Protein AF-A0A1V4FIK2-F1 (afdb_monomer_lite)

Sequence (88 aa):
MEKQKIFSVVIVDEQGFWDSKSDYVTSATSLNKAKELLKNWLLFNNYLEDTDEFDDDLVGSIEIWEQELNELSDPKRISVDLNELMNK

Radius of gyration: 13.55 Å; chains: 1; bounding box: 35×24×39 Å

pLDDT: mean 83.69, st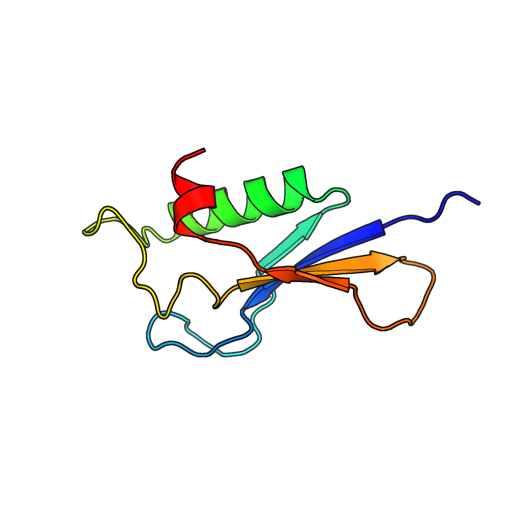d 10.99, range [53.34, 95.5]

Secondary structure (DSSP, 8-state):
----EEEEEEE-S--TTSSSTT-EEEEESSHHHHHHHHHHHHHHTTTTSS-SS--TTTTTSEEEEEEETT--SPPEEEE--HHHHHT-

Foldseek 3Di:
DDFFKKKWKWQCDDDVLDPDHTDTQDMDSDPVVNLVSVLVVCVVVCVCVPHLADDPVVQFRMWIFMDGPPDPDGTDIHGHRPNVSNVD

Organism: Limosilactobacillus reuteri (NCBI:txid1598)

Structure (mmCIF, N/CA/C/O backbone):
data_AF-A0A1V4FIK2-F1
#
_entry.id   AF-A0A1V4FIK2-F1
#
loop_
_atom_site.group_PDB
_atom_site.id
_atom_site.type_symbol
_atom_site.label_atom_id
_atom_site.label_alt_id
_atom_site.label_comp_id
_atom_site.label_asym_id
_atom_site.label_entity_id
_atom_site.label_seq_id
_atom_site.pdbx_PDB_ins_code
_atom_site.Cartn_x
_atom_site.Cartn_y
_atom_site.Cartn_z
_atom_site.occupancy
_atom_site.B_iso_or_equiv
_atom_site.auth_seq_id
_atom_site.auth_comp_id
_atom_site.auth_asym_id
_atom_site.auth_atom_id
_atom_site.pdbx_PDB_model_num
ATOM 1 N N . MET A 1 1 ? -15.540 0.312 24.246 1.00 58.41 1 MET A N 1
ATOM 2 C CA . MET A 1 1 ? -14.365 -0.330 23.620 1.00 58.41 1 MET A CA 1
ATOM 3 C C . MET A 1 1 ? -13.853 0.611 22.551 1.00 58.41 1 MET A C 1
ATOM 5 O O . MET A 1 1 ? -14.675 1.105 21.790 1.00 58.41 1 MET A O 1
ATOM 9 N N . GLU A 1 2 ? -12.554 0.909 22.522 1.00 68.88 2 GLU A N 1
ATOM 10 C CA . GLU A 1 2 ? -11.966 1.633 21.390 1.00 68.88 2 GLU A CA 1
ATOM 11 C C . GLU A 1 2 ? -12.007 0.745 20.143 1.00 68.88 2 GLU A C 1
ATOM 13 O O . GLU A 1 2 ? -11.704 -0.449 20.206 1.00 68.88 2 GLU A O 1
ATOM 18 N N . LYS A 1 3 ? -12.426 1.326 19.018 1.00 73.88 3 LYS A N 1
ATOM 19 C CA . LYS A 1 3 ? -12.424 0.660 17.715 1.00 73.88 3 LYS A CA 1
ATOM 20 C C . LYS A 1 3 ? -10.970 0.503 17.269 1.00 73.88 3 LYS A C 1
ATOM 22 O O . LYS A 1 3 ? -10.314 1.490 16.942 1.00 73.88 3 LYS A O 1
ATOM 27 N N . GLN A 1 4 ? -10.452 -0.723 17.305 1.00 86.06 4 GLN A N 1
ATOM 28 C CA . GLN A 1 4 ? -9.111 -1.025 16.808 1.00 86.06 4 GLN A CA 1
ATOM 29 C C . GLN A 1 4 ? -9.144 -1.131 15.284 1.00 86.06 4 GLN A C 1
ATOM 31 O O . GLN A 1 4 ? -9.981 -1.844 14.730 1.00 86.06 4 GLN A O 1
ATOM 36 N N . LYS A 1 5 ? -8.235 -0.417 14.621 1.00 91.56 5 LYS A N 1
ATOM 37 C CA . LYS A 1 5 ? -8.137 -0.359 13.162 1.00 91.56 5 LYS A CA 1
ATOM 38 C C . LYS A 1 5 ? -6.895 -1.085 12.668 1.00 91.56 5 LYS A C 1
ATOM 40 O O . LYS A 1 5 ? -5.852 -1.048 13.322 1.00 91.56 5 LYS A O 1
ATOM 45 N N . ILE A 1 6 ? -7.012 -1.683 11.492 1.00 93.88 6 ILE A N 1
ATOM 46 C CA . ILE A 1 6 ? -5.908 -2.245 10.726 1.00 93.88 6 ILE A CA 1
ATOM 47 C C . ILE A 1 6 ? -5.899 -1.629 9.327 1.00 93.88 6 ILE A C 1
ATOM 49 O O . ILE A 1 6 ? -6.948 -1.343 8.752 1.00 93.88 6 ILE A O 1
ATOM 53 N N . PHE A 1 7 ? -4.700 -1.383 8.815 1.00 95.38 7 PHE A N 1
ATOM 54 C CA . PHE A 1 7 ? -4.440 -0.825 7.496 1.00 95.38 7 PHE A CA 1
ATOM 55 C C . PHE A 1 7 ? -3.636 -1.855 6.714 1.00 95.38 7 PHE A C 1
ATOM 57 O O . PHE A 1 7 ? -2.458 -2.050 7.015 1.00 95.38 7 PHE A O 1
ATOM 64 N N . SER A 1 8 ? -4.272 -2.524 5.759 1.00 93.81 8 SER A N 1
ATOM 65 C CA . SER A 1 8 ? -3.657 -3.564 4.929 1.00 93.81 8 SER A CA 1
ATOM 66 C C . SER A 1 8 ? -3.217 -2.974 3.598 1.00 93.81 8 SER A C 1
ATOM 68 O O . SER A 1 8 ? -4.003 -2.295 2.949 1.00 93.81 8 SER A O 1
ATOM 70 N N . VAL A 1 9 ? -1.977 -3.225 3.193 1.00 93.00 9 VAL A N 1
ATOM 71 C CA . VAL A 1 9 ? -1.427 -2.810 1.899 1.00 93.00 9 VAL A CA 1
ATOM 72 C C . VAL A 1 9 ? -1.669 -3.933 0.896 1.00 93.00 9 VAL A C 1
ATOM 74 O O . VAL A 1 9 ? -1.228 -5.063 1.123 1.00 93.00 9 VAL A O 1
ATOM 77 N N . VAL A 1 10 ? -2.379 -3.627 -0.185 1.00 90.62 10 VAL A N 1
ATOM 78 C CA . VAL A 1 10 ? -2.871 -4.614 -1.149 1.00 90.62 10 VAL A CA 1
ATOM 79 C C . VAL A 1 10 ? -2.524 -4.167 -2.561 1.00 90.62 10 VAL A C 1
ATOM 81 O O . VAL A 1 10 ? -2.805 -3.028 -2.936 1.00 90.62 10 VAL A O 1
ATOM 84 N N . ILE A 1 11 ? -1.953 -5.077 -3.348 1.00 87.44 11 ILE A N 1
ATOM 85 C CA . ILE A 1 11 ? -1.800 -4.901 -4.793 1.00 87.44 11 ILE A CA 1
ATOM 86 C C . ILE A 1 11 ? -3.151 -5.214 -5.442 1.00 87.44 11 ILE A C 1
ATOM 88 O O . ILE A 1 11 ? -3.658 -6.335 -5.345 1.00 87.44 11 ILE A O 1
ATOM 92 N N . VAL A 1 12 ? -3.765 -4.208 -6.061 1.00 85.12 12 VAL A N 1
ATOM 93 C CA . VAL A 1 12 ? -5.127 -4.298 -6.618 1.00 85.12 12 VAL A CA 1
ATOM 94 C C . VAL A 1 12 ? -5.155 -4.424 -8.135 1.00 85.12 12 VAL A C 1
ATOM 96 O O . VAL A 1 12 ? -6.209 -4.727 -8.697 1.00 85.12 12 VAL A O 1
ATOM 99 N N . ASP A 1 13 ? -4.010 -4.250 -8.793 1.00 75.00 13 ASP A N 1
ATOM 100 C CA . ASP A 1 13 ? -3.875 -4.440 -10.230 1.00 75.00 13 ASP A CA 1
ATOM 101 C C . ASP A 1 13 ? -2.729 -5.403 -10.585 1.00 75.00 13 ASP A C 1
ATOM 103 O O . ASP A 1 13 ? -1.779 -5.553 -9.831 1.00 75.00 13 ASP A O 1
ATOM 107 N N . GLU A 1 14 ? -2.833 -6.085 -11.723 1.00 63.78 14 GLU A N 1
ATOM 108 C CA . GLU A 1 14 ? -1.801 -6.974 -12.276 1.00 63.78 14 GLU A CA 1
ATOM 109 C C . GLU A 1 14 ? -1.219 -6.197 -13.419 1.00 63.78 14 GLU A C 1
ATOM 111 O O . GLU A 1 14 ? -1.786 -6.140 -14.510 1.00 63.78 14 GLU A O 1
ATOM 116 N N . GLN A 1 15 ? -0.127 -5.540 -13.095 1.00 65.38 15 GLN A N 1
ATOM 117 C CA . GLN A 1 15 ? 0.746 -4.934 -14.065 1.00 65.38 15 GLN A CA 1
ATOM 118 C C . GLN A 1 15 ? 1.894 -5.915 -14.284 1.00 65.38 15 GLN A C 1
ATOM 120 O O . GLN A 1 15 ? 2.203 -6.698 -13.388 1.00 65.38 15 GLN A O 1
ATOM 125 N N . GLY A 1 16 ? 2.559 -5.868 -15.444 1.00 61.28 16 GLY A N 1
ATOM 126 C CA . GLY A 1 16 ? 3.735 -6.717 -15.724 1.00 61.28 16 GLY A CA 1
ATOM 127 C C . GLY A 1 16 ? 4.900 -6.527 -14.736 1.00 61.28 16 GLY A C 1
ATOM 128 O O . GLY A 1 16 ? 5.891 -7.246 -14.796 1.00 61.28 16 GLY A O 1
ATOM 129 N N . PHE A 1 17 ? 4.754 -5.550 -1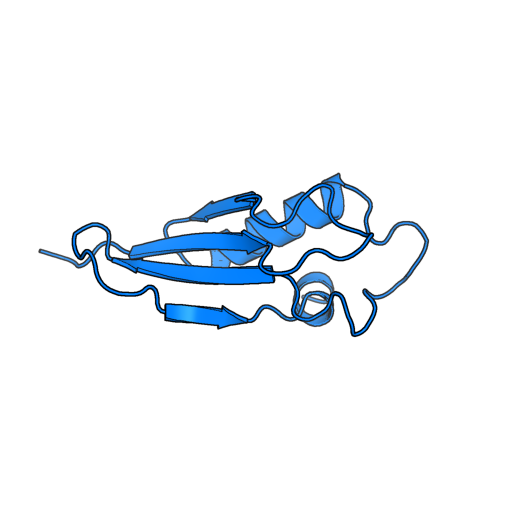3.846 1.00 68.00 17 PHE A N 1
ATOM 130 C CA . PHE A 1 17 ? 5.604 -5.208 -12.721 1.00 68.00 17 PHE A CA 1
ATOM 131 C C . PHE A 1 17 ? 5.376 -6.065 -11.461 1.00 68.00 17 PHE A C 1
ATOM 133 O O . PHE A 1 17 ? 6.287 -6.216 -10.650 1.00 68.00 17 PHE A O 1
ATOM 140 N N . TRP A 1 18 ? 4.166 -6.605 -11.274 1.00 73.00 18 TRP A N 1
ATOM 141 C CA . TRP A 1 18 ? 3.789 -7.408 -10.109 1.00 73.00 18 TRP A CA 1
ATOM 142 C C . TRP A 1 18 ? 3.826 -8.896 -10.457 1.00 73.00 18 TRP A C 1
ATOM 144 O O . TRP A 1 18 ? 3.277 -9.306 -11.476 1.00 73.00 18 TRP A O 1
ATOM 154 N N . ASP A 1 19 ? 4.405 -9.716 -9.578 1.00 61.66 19 ASP A N 1
ATOM 155 C CA . ASP A 1 19 ? 4.467 -11.169 -9.790 1.00 61.66 19 ASP A CA 1
ATOM 156 C C . ASP A 1 19 ? 3.068 -11.825 -9.794 1.00 61.66 19 ASP A C 1
ATOM 158 O O . ASP A 1 19 ? 2.872 -12.848 -10.454 1.00 61.66 19 ASP A O 1
ATOM 162 N N . SER A 1 20 ? 2.077 -11.254 -9.085 1.00 55.81 20 SER A N 1
ATOM 163 C CA . SER A 1 20 ? 0.678 -11.702 -9.142 1.00 55.81 20 SER A CA 1
ATOM 164 C C . SER A 1 20 ? -0.352 -10.642 -8.697 1.00 55.81 20 SER A C 1
ATOM 166 O O . SER A 1 20 ? -0.115 -9.865 -7.770 1.00 55.81 20 SER A O 1
ATOM 168 N N . LYS A 1 21 ? -1.544 -10.630 -9.326 1.00 53.34 21 LYS A N 1
ATOM 169 C CA . LYS A 1 21 ? -2.736 -9.909 -8.825 1.00 53.34 21 LYS A CA 1
ATOM 170 C C . LYS A 1 21 ? -3.145 -10.553 -7.500 1.00 53.34 21 LYS A C 1
ATOM 172 O O . LYS A 1 21 ? -3.395 -11.755 -7.503 1.00 53.34 21 LYS A O 1
ATOM 177 N N . SER A 1 22 ? -3.312 -9.764 -6.434 1.00 55.38 22 SER A N 1
ATOM 178 C CA . SER A 1 22 ? -3.773 -10.138 -5.075 1.00 55.38 22 SER A CA 1
ATOM 179 C C . SER A 1 22 ? -2.734 -10.399 -3.974 1.00 55.38 22 SER A C 1
ATOM 181 O O . SER A 1 22 ? -3.124 -10.826 -2.883 1.00 55.38 22 SER A O 1
ATOM 183 N N . ASP A 1 23 ? -1.460 -10.044 -4.167 1.00 65.00 23 ASP A N 1
ATOM 184 C CA . ASP A 1 23 ? -0.501 -10.109 -3.061 1.00 65.00 23 ASP A CA 1
ATOM 185 C C . ASP A 1 23 ? -0.772 -9.033 -1.993 1.00 65.00 23 ASP A C 1
ATOM 187 O O . ASP A 1 23 ? -0.751 -7.816 -2.214 1.00 65.00 23 ASP A O 1
ATOM 191 N N . TYR A 1 24 ? -1.048 -9.521 -0.786 1.00 78.06 24 TYR A N 1
ATOM 192 C CA . TYR A 1 24 ? -0.953 -8.746 0.438 1.00 78.06 24 TYR A CA 1
ATOM 193 C C . TYR A 1 24 ? 0.522 -8.440 0.696 1.00 78.06 24 TYR A C 1
ATOM 195 O O . TYR A 1 24 ? 1.338 -9.352 0.824 1.00 78.06 24 TYR A O 1
ATOM 203 N N . VAL A 1 25 ? 0.859 -7.159 0.830 1.00 82.94 25 VAL A N 1
ATOM 204 C CA . VAL A 1 25 ? 2.240 -6.745 1.107 1.00 82.94 25 VAL A CA 1
ATOM 205 C C . VAL A 1 25 ? 2.497 -6.770 2.613 1.00 82.94 25 VAL A C 1
ATOM 207 O O . VAL A 1 25 ? 3.451 -7.378 3.097 1.00 82.94 25 VAL A O 1
ATOM 210 N N . THR A 1 26 ? 1.655 -6.076 3.385 1.00 88.44 26 THR A N 1
ATOM 211 C CA . THR A 1 26 ? 1.843 -5.889 4.831 1.00 88.44 26 THR A CA 1
ATOM 212 C C . THR A 1 26 ? 0.608 -5.264 5.489 1.00 88.44 26 THR A C 1
ATOM 214 O O . THR A 1 26 ? -0.329 -4.846 4.809 1.00 88.44 26 THR A O 1
ATOM 217 N N . SER A 1 27 ? 0.604 -5.159 6.819 1.00 92.44 27 SER A N 1
ATOM 218 C CA . SER A 1 27 ? -0.419 -4.433 7.571 1.00 92.44 27 SER A CA 1
ATOM 219 C C . SER A 1 27 ? 0.168 -3.683 8.757 1.00 92.44 27 SER A C 1
ATOM 221 O O . SER A 1 27 ? 1.216 -4.037 9.301 1.00 92.44 27 SER A O 1
ATOM 223 N N . ALA A 1 28 ? -0.525 -2.626 9.173 1.00 93.88 28 ALA A N 1
ATOM 224 C CA . ALA A 1 28 ? -0.164 -1.858 10.354 1.00 93.88 28 ALA A CA 1
ATOM 225 C C . ALA A 1 28 ? -1.393 -1.340 11.104 1.00 93.88 28 ALA A C 1
ATOM 227 O O . ALA A 1 28 ? -2.492 -1.246 10.566 1.00 93.88 28 ALA A O 1
ATOM 228 N N . THR A 1 29 ? -1.193 -0.933 12.356 1.00 93.00 29 THR A N 1
ATOM 229 C CA . THR A 1 29 ? -2.232 -0.318 13.201 1.00 93.00 29 THR A CA 1
ATOM 230 C C . THR A 1 29 ? -2.431 1.177 12.929 1.00 93.00 29 THR A C 1
ATOM 232 O O . THR A 1 29 ? -3.305 1.807 13.520 1.00 93.00 29 THR A O 1
ATOM 235 N N . SER A 1 30 ? -1.635 1.772 12.032 1.00 94.44 30 SER A N 1
ATOM 236 C CA . SER A 1 30 ? -1.806 3.154 11.576 1.00 94.44 30 SER A CA 1
ATOM 237 C C . SER A 1 30 ? -1.470 3.301 10.094 1.00 94.44 30 SER A C 1
ATOM 239 O O . SER A 1 30 ? -0.579 2.623 9.580 1.00 94.44 30 SER A O 1
ATOM 241 N N . LEU A 1 31 ? -2.141 4.246 9.430 1.00 94.50 31 LEU A N 1
ATOM 242 C CA . LEU A 1 31 ? -1.908 4.567 8.021 1.00 94.50 31 LEU A CA 1
ATOM 243 C C . LEU A 1 31 ? -0.451 4.962 7.744 1.00 94.50 31 LEU A C 1
ATOM 245 O O . LEU A 1 31 ? 0.136 4.502 6.770 1.00 94.50 31 LEU A O 1
ATOM 249 N N . ASN A 1 32 ? 0.150 5.785 8.609 1.00 94.94 32 ASN A N 1
ATOM 250 C CA . ASN A 1 32 ? 1.534 6.230 8.428 1.00 94.94 32 ASN A CA 1
ATOM 251 C C . ASN A 1 32 ? 2.508 5.052 8.466 1.00 94.94 32 ASN A C 1
ATOM 253 O O . ASN A 1 32 ? 3.408 4.982 7.633 1.00 94.94 32 ASN A O 1
ATOM 257 N N . LYS A 1 33 ? 2.301 4.098 9.383 1.00 95.50 33 LYS A N 1
ATOM 258 C CA . LYS A 1 33 ? 3.161 2.917 9.453 1.00 95.50 33 LYS A CA 1
ATOM 259 C C . LYS A 1 33 ? 2.951 1.986 8.258 1.00 95.50 33 LYS A C 1
ATOM 261 O O . LYS A 1 33 ? 3.927 1.442 7.760 1.00 95.50 33 LYS A O 1
ATOM 266 N N . ALA A 1 34 ? 1.720 1.844 7.761 1.00 95.50 34 ALA A N 1
ATOM 267 C CA . ALA A 1 34 ? 1.454 1.086 6.536 1.00 95.50 34 ALA A CA 1
ATOM 268 C C . ALA A 1 34 ? 2.184 1.694 5.323 1.00 95.50 34 ALA A C 1
ATOM 270 O O . ALA A 1 34 ? 2.840 0.968 4.581 1.00 95.50 34 ALA A O 1
ATOM 271 N N . LYS A 1 35 ? 2.149 3.026 5.172 1.00 94.94 35 LYS A N 1
ATOM 272 C CA . LYS A 1 35 ? 2.895 3.751 4.128 1.00 94.94 35 LYS A CA 1
ATOM 273 C C . LYS A 1 35 ? 4.409 3.567 4.249 1.00 94.94 35 LYS A C 1
ATOM 275 O O . LYS A 1 35 ? 5.068 3.306 3.252 1.00 94.94 35 LYS A O 1
ATOM 280 N N . GLU A 1 36 ? 4.953 3.663 5.460 1.00 95.44 36 GLU A N 1
ATOM 281 C CA . GLU A 1 36 ? 6.382 3.440 5.719 1.00 95.44 36 GLU A CA 1
ATOM 282 C C . GLU A 1 36 ? 6.811 2.012 5.343 1.00 95.44 36 GLU A C 1
ATOM 284 O O . GLU A 1 36 ? 7.833 1.819 4.690 1.00 95.44 36 GLU A O 1
ATOM 289 N N . LEU A 1 37 ? 6.016 1.005 5.719 1.00 94.44 37 LEU A N 1
ATOM 290 C CA . LEU A 1 37 ? 6.301 -0.390 5.380 1.00 94.44 37 LEU A CA 1
ATOM 291 C C . LEU A 1 37 ? 6.214 -0.641 3.871 1.00 94.44 37 LEU A C 1
ATOM 293 O O . LEU A 1 37 ? 7.082 -1.324 3.334 1.00 94.44 37 LEU A O 1
ATOM 297 N N . LEU A 1 38 ? 5.224 -0.055 3.188 1.00 92.31 38 LEU A N 1
ATOM 298 C CA . LEU A 1 38 ? 5.135 -0.100 1.729 1.00 92.31 38 LEU A CA 1
ATOM 299 C C . LEU A 1 38 ? 6.373 0.534 1.081 1.00 92.31 38 LEU A C 1
ATOM 301 O O . LEU A 1 38 ? 6.999 -0.098 0.239 1.00 92.31 38 LEU A O 1
ATOM 305 N N . LYS A 1 39 ? 6.782 1.731 1.517 1.00 92.25 39 LYS A N 1
ATOM 306 C CA . LYS A 1 39 ? 7.993 2.396 1.009 1.00 92.25 39 LYS A CA 1
ATOM 307 C C . LYS A 1 39 ? 9.232 1.510 1.164 1.00 92.25 39 LYS A C 1
ATOM 309 O O . LYS A 1 39 ? 9.992 1.340 0.217 1.00 92.25 39 LYS A O 1
ATOM 314 N N . ASN A 1 40 ? 9.418 0.910 2.338 1.00 91.56 40 ASN A N 1
ATOM 315 C CA . ASN A 1 40 ? 10.550 0.018 2.593 1.00 91.56 40 ASN A CA 1
ATOM 316 C C . ASN A 1 40 ? 10.518 -1.229 1.705 1.00 91.56 40 ASN A C 1
ATOM 318 O O . ASN A 1 40 ? 11.564 -1.664 1.234 1.00 91.56 40 ASN A O 1
ATOM 322 N N . TRP A 1 41 ? 9.334 -1.798 1.473 1.00 88.75 41 TRP A N 1
ATOM 323 C CA . TRP A 1 41 ? 9.171 -2.932 0.570 1.00 88.75 41 TRP A CA 1
ATOM 324 C C . TRP A 1 41 ? 9.506 -2.553 -0.878 1.00 88.75 41 TRP A C 1
ATOM 326 O O . TRP A 1 41 ? 10.233 -3.289 -1.538 1.00 88.75 41 TRP A O 1
ATOM 336 N N . LEU A 1 42 ? 9.066 -1.381 -1.350 1.00 87.19 42 LEU A N 1
ATOM 337 C CA . LEU A 1 42 ? 9.396 -0.893 -2.692 1.00 87.19 42 LEU A CA 1
ATOM 338 C C . LEU A 1 42 ? 10.907 -0.681 -2.870 1.00 87.19 42 LEU A C 1
ATOM 340 O O . LEU A 1 42 ? 11.476 -1.098 -3.875 1.00 87.19 42 LEU A O 1
ATOM 344 N N . LEU A 1 43 ? 11.562 -0.082 -1.868 1.00 87.44 43 LEU A N 1
ATOM 345 C CA . LEU A 1 43 ? 13.015 0.119 -1.855 1.00 87.44 43 LEU A CA 1
ATOM 346 C C . LEU A 1 43 ? 13.785 -1.202 -1.826 1.00 87.44 43 LEU A C 1
ATOM 348 O O . LEU A 1 43 ? 14.785 -1.336 -2.517 1.00 87.44 43 LEU A O 1
ATOM 352 N N . PHE A 1 44 ? 13.331 -2.173 -1.031 1.00 87.25 44 PHE A N 1
ATOM 353 C CA . PHE A 1 44 ? 13.986 -3.476 -0.917 1.00 87.25 44 PHE A CA 1
ATOM 354 C C . PHE A 1 44 ? 13.992 -4.250 -2.242 1.00 87.25 44 PHE A C 1
ATOM 356 O O . PHE A 1 44 ? 14.944 -4.972 -2.521 1.00 87.25 44 PHE A O 1
ATOM 363 N N . ASN A 1 45 ? 12.942 -4.093 -3.051 1.00 83.00 45 ASN A N 1
ATOM 364 C CA . ASN A 1 45 ? 12.813 -4.758 -4.346 1.00 83.00 45 ASN A CA 1
ATOM 365 C C . ASN A 1 45 ? 13.442 -3.969 -5.509 1.00 83.00 45 ASN A C 1
ATOM 367 O O . ASN A 1 45 ? 13.304 -4.389 -6.653 1.00 83.00 45 ASN A O 1
ATOM 371 N N . ASN A 1 46 ? 14.138 -2.854 -5.242 1.00 82.50 46 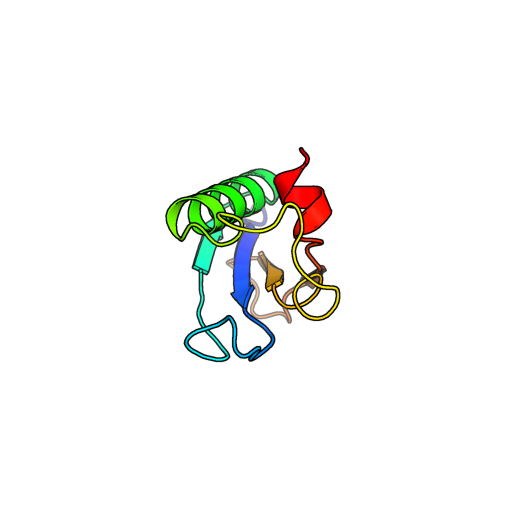ASN A N 1
ATOM 372 C CA . ASN A 1 46 ? 14.861 -2.066 -6.251 1.00 82.50 46 ASN A CA 1
ATOM 373 C C . ASN A 1 46 ? 14.007 -1.600 -7.448 1.00 82.50 46 ASN A C 1
ATOM 375 O O . ASN A 1 46 ? 14.486 -1.431 -8.564 1.00 82.50 46 ASN A O 1
ATOM 379 N N . TYR A 1 47 ? 12.731 -1.330 -7.211 1.00 77.44 47 TYR A N 1
ATOM 380 C CA . TYR A 1 47 ? 11.768 -0.995 -8.260 1.00 77.44 47 TYR A CA 1
ATOM 381 C C . TYR A 1 47 ? 12.026 0.312 -9.029 1.00 77.44 47 TYR A C 1
ATOM 383 O O . TYR A 1 47 ? 11.449 0.515 -10.090 1.00 77.44 47 TYR A O 1
ATOM 391 N N . LEU A 1 48 ? 12.886 1.180 -8.499 1.00 79.12 48 LEU A N 1
ATOM 392 C CA . LEU A 1 48 ? 1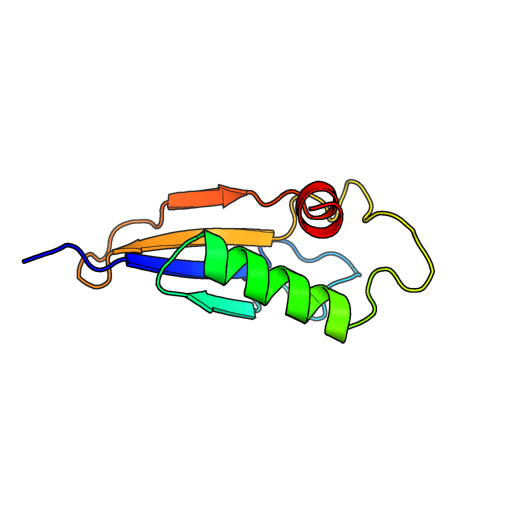3.293 2.454 -9.099 1.00 79.12 48 LEU A CA 1
ATOM 393 C C . LEU A 1 48 ? 14.808 2.487 -9.377 1.00 79.12 48 LEU A C 1
ATOM 395 O O . LEU A 1 48 ? 15.422 3.546 -9.352 1.00 79.12 48 LEU A O 1
ATOM 399 N N . GLU A 1 49 ? 15.456 1.330 -9.562 1.00 76.75 49 GLU A N 1
ATOM 400 C CA . GLU A 1 49 ? 16.915 1.282 -9.766 1.00 76.75 49 GLU A CA 1
ATOM 401 C C . GLU A 1 49 ? 17.352 2.009 -11.052 1.00 76.75 49 GLU A C 1
ATOM 403 O O . GLU A 1 49 ? 18.372 2.697 -11.045 1.00 76.75 49 GLU A O 1
ATOM 408 N N . ASP A 1 50 ? 16.542 1.926 -12.114 1.00 76.56 50 ASP A N 1
ATOM 409 C CA . ASP A 1 50 ? 16.831 2.510 -13.433 1.00 76.56 50 ASP A CA 1
ATOM 410 C C . ASP A 1 50 ? 15.922 3.705 -13.803 1.00 76.56 50 ASP A C 1
ATOM 412 O O . ASP A 1 50 ? 16.054 4.271 -14.893 1.00 76.56 50 ASP A O 1
ATOM 416 N N . THR A 1 51 ? 14.987 4.096 -12.929 1.00 74.31 51 THR A N 1
ATOM 417 C CA . THR A 1 51 ? 13.986 5.146 -13.195 1.00 74.31 51 THR A CA 1
ATOM 418 C C . THR A 1 51 ? 13.710 5.994 -11.958 1.00 74.31 51 THR A C 1
ATOM 420 O O . THR A 1 51 ? 13.634 5.475 -10.851 1.00 74.31 51 THR A O 1
ATOM 423 N N . ASP A 1 52 ? 13.487 7.296 -12.144 1.00 78.06 52 ASP A N 1
ATOM 424 C CA . ASP A 1 52 ? 13.206 8.218 -11.030 1.00 78.06 52 ASP A CA 1
ATOM 425 C C . ASP A 1 52 ? 11.757 8.122 -10.511 1.00 78.06 52 ASP A C 1
ATOM 427 O O . ASP A 1 52 ? 11.469 8.513 -9.380 1.00 78.06 52 ASP A O 1
ATOM 431 N N . GLU A 1 53 ? 10.838 7.604 -11.331 1.00 83.75 53 GLU A N 1
ATOM 432 C CA . GLU A 1 53 ? 9.400 7.557 -11.055 1.00 83.75 53 GLU A CA 1
ATOM 433 C C . GLU A 1 53 ? 8.792 6.241 -11.560 1.00 83.75 53 GLU A C 1
ATOM 435 O O . GLU A 1 53 ? 9.281 5.635 -12.517 1.00 83.75 53 GLU A O 1
ATOM 440 N N . PHE A 1 54 ? 7.713 5.809 -10.910 1.00 85.00 54 PHE A N 1
ATOM 441 C CA . PHE A 1 54 ? 6.803 4.792 -11.421 1.00 85.00 54 PHE A CA 1
ATOM 442 C C . PHE A 1 54 ? 5.973 5.379 -12.564 1.00 85.00 54 PHE A C 1
ATOM 444 O O . PHE A 1 54 ? 5.581 6.549 -12.511 1.00 85.00 54 PHE A O 1
ATOM 451 N N . ASP A 1 55 ? 5.676 4.561 -13.571 1.00 83.19 55 ASP A N 1
ATOM 452 C CA . ASP A 1 55 ? 4.769 4.952 -14.646 1.00 83.19 55 ASP A CA 1
ATOM 453 C C . ASP A 1 55 ? 3.325 5.165 -14.146 1.00 83.19 55 ASP A C 1
ATOM 455 O O . ASP A 1 55 ? 2.931 4.721 -13.062 1.00 83.19 55 ASP A O 1
ATOM 459 N N . ASP A 1 56 ? 2.526 5.866 -14.954 1.00 78.81 56 ASP A N 1
ATOM 460 C CA . ASP A 1 56 ? 1.138 6.213 -14.624 1.00 78.81 56 ASP A CA 1
ATOM 461 C C . ASP A 1 56 ? 0.263 4.974 -14.360 1.00 78.81 56 ASP A C 1
ATOM 463 O O . ASP A 1 56 ? -0.691 5.040 -13.578 1.00 78.81 56 ASP A O 1
ATOM 467 N N . ASP A 1 57 ? 0.601 3.837 -14.976 1.00 73.06 57 ASP A N 1
ATOM 468 C CA . ASP A 1 57 ? -0.119 2.573 -14.819 1.00 73.06 57 ASP A CA 1
ATOM 469 C C . ASP A 1 57 ? 0.132 1.952 -13.428 1.00 73.06 57 ASP A C 1
ATOM 471 O O . ASP A 1 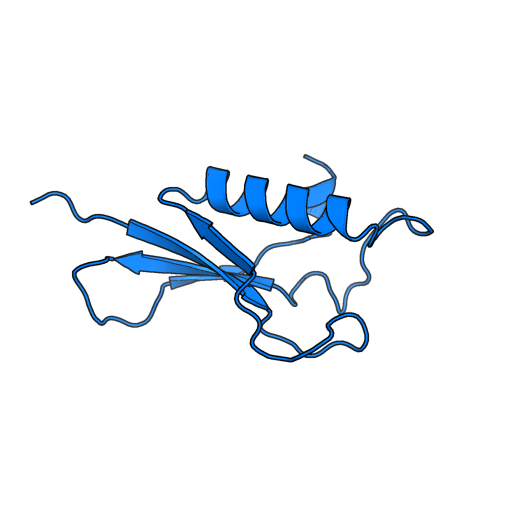57 ? -0.738 1.278 -12.863 1.00 73.06 57 ASP A O 1
ATOM 475 N N . LEU A 1 58 ? 1.287 2.227 -12.815 1.00 78.19 58 LEU A N 1
ATOM 476 C CA . LEU A 1 58 ? 1.656 1.747 -11.483 1.00 78.19 58 LEU A CA 1
ATOM 477 C C . LEU A 1 58 ? 1.214 2.674 -10.349 1.00 78.19 58 LEU A C 1
ATOM 479 O O . LEU A 1 58 ? 0.959 2.180 -9.245 1.00 78.19 58 LEU A O 1
ATOM 483 N N . VAL A 1 59 ? 1.049 3.975 -10.610 1.00 78.44 59 VAL A N 1
ATOM 484 C CA . VAL A 1 59 ? 0.695 5.013 -9.615 1.00 78.44 59 VAL A CA 1
ATOM 485 C C . VAL A 1 59 ? -0.636 4.743 -8.886 1.00 78.44 59 VAL A C 1
ATOM 487 O O . VAL A 1 59 ? -0.859 5.285 -7.807 1.00 78.44 59 VAL A O 1
ATOM 490 N N . GLY A 1 60 ? -1.498 3.857 -9.399 1.00 78.19 60 GLY A N 1
ATOM 491 C CA . GLY A 1 60 ? -2.754 3.438 -8.755 1.00 78.19 60 GLY A CA 1
ATOM 492 C C . GLY A 1 60 ? -2.866 1.944 -8.434 1.00 78.19 60 GLY A C 1
ATOM 493 O O . GLY A 1 60 ? -3.935 1.484 -8.039 1.00 78.19 60 GLY A O 1
ATOM 494 N N . SER A 1 61 ? -1.794 1.175 -8.615 1.00 86.81 61 SER A N 1
ATOM 495 C CA . SER A 1 61 ? -1.843 -0.293 -8.546 1.00 86.81 61 SER A CA 1
ATOM 496 C C . SER A 1 61 ? -1.813 -0.862 -7.119 1.00 86.81 61 SER A C 1
ATOM 498 O O . SER A 1 61 ? -2.038 -2.060 -6.921 1.00 86.81 61 SER A O 1
ATOM 500 N N . ILE A 1 62 ? -1.598 -0.003 -6.115 1.00 89.31 62 ILE A N 1
ATOM 501 C CA . ILE A 1 62 ? -1.612 -0.346 -4.691 1.00 89.31 62 ILE A CA 1
ATOM 502 C C . ILE A 1 62 ? -2.658 0.490 -3.951 1.00 89.31 62 ILE A C 1
ATOM 504 O O . ILE A 1 62 ? -2.723 1.717 -4.060 1.00 89.31 62 ILE A O 1
ATOM 508 N N . GLU A 1 63 ? -3.437 -0.183 -3.111 1.00 92.88 63 GLU A N 1
ATOM 509 C CA . GLU A 1 63 ? -4.363 0.443 -2.176 1.00 92.88 63 GLU A CA 1
ATOM 510 C C . GLU A 1 63 ? -4.008 0.091 -0.731 1.00 92.88 63 GLU A C 1
ATOM 512 O O . GLU A 1 63 ? -3.460 -0.968 -0.423 1.00 92.88 63 GLU A O 1
ATOM 517 N N . ILE A 1 64 ? -4.382 0.981 0.188 1.00 94.00 64 ILE A N 1
ATOM 518 C CA . ILE A 1 64 ? -4.422 0.694 1.619 1.00 94.00 64 ILE A CA 1
ATOM 519 C C . ILE A 1 64 ? -5.878 0.537 2.039 1.00 94.00 64 ILE A C 1
ATOM 521 O O . ILE A 1 64 ? -6.684 1.458 1.914 1.00 94.00 64 ILE A O 1
ATOM 525 N N . TRP A 1 65 ? -6.215 -0.634 2.558 1.00 94.00 65 TRP A N 1
ATOM 526 C CA . TRP A 1 65 ? -7.544 -0.970 3.048 1.00 94.00 65 TRP A CA 1
ATOM 527 C C . TRP A 1 65 ? -7.602 -0.748 4.558 1.00 94.00 65 TRP A C 1
ATOM 529 O O . TRP A 1 65 ? -6.921 -1.427 5.324 1.00 94.00 65 TRP A O 1
ATOM 539 N N . GLU A 1 66 ? -8.402 0.226 4.988 1.00 94.50 66 GLU A N 1
ATOM 540 C CA . GLU A 1 66 ? -8.696 0.522 6.390 1.00 94.50 66 GLU A CA 1
ATOM 541 C C . GLU A 1 66 ? -9.907 -0.305 6.840 1.00 94.50 66 GLU A C 1
ATOM 543 O O . GLU A 1 66 ? -11.009 -0.143 6.310 1.00 94.50 66 GLU A O 1
ATOM 548 N N . GLN A 1 67 ? -9.710 -1.160 7.844 1.00 92.06 67 GLN A N 1
ATOM 549 C CA . GLN A 1 67 ? -10.756 -2.003 8.418 1.00 92.06 67 GLN A CA 1
ATOM 550 C C . GLN A 1 67 ? -10.749 -1.927 9.947 1.00 92.06 67 GLN A C 1
ATOM 552 O O . GLN A 1 67 ? -9.700 -1.815 10.584 1.00 92.06 67 GLN A O 1
ATOM 557 N N . GLU A 1 68 ? -11.930 -2.007 10.556 1.00 91.44 68 GLU A N 1
ATOM 558 C CA . GLU A 1 68 ? -12.055 -2.194 11.999 1.00 91.44 68 GLU A CA 1
ATOM 559 C C . GLU A 1 68 ? -11.974 -3.686 12.347 1.00 91.44 68 GLU A C 1
ATOM 561 O O . GLU A 1 68 ? -12.718 -4.494 11.804 1.00 91.44 68 GLU A O 1
ATOM 566 N N . LEU A 1 69 ? -11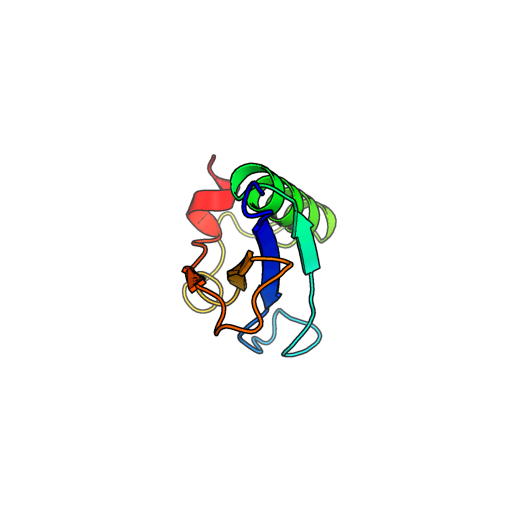.109 -4.069 13.291 1.00 84.75 69 LEU A N 1
ATOM 567 C CA . LEU A 1 69 ? -10.855 -5.483 13.625 1.00 84.75 69 LEU A CA 1
ATOM 568 C C . LEU A 1 69 ? -12.094 -6.244 14.117 1.00 84.75 69 LEU A C 1
ATOM 570 O O . LEU A 1 69 ? -12.154 -7.465 14.008 1.00 84.75 69 LEU A O 1
ATOM 574 N N . ASN A 1 70 ? -13.068 -5.526 14.674 1.00 84.00 70 ASN A N 1
ATOM 575 C CA . ASN A 1 70 ? -14.273 -6.110 15.258 1.00 84.00 70 ASN A CA 1
ATOM 576 C C . ASN A 1 70 ? -15.507 -5.963 14.355 1.00 84.00 70 ASN A C 1
ATOM 578 O O . ASN A 1 70 ? -16.598 -6.356 14.768 1.00 84.00 70 ASN A O 1
ATOM 582 N N . GLU A 1 71 ? -15.362 -5.391 13.155 1.00 80.69 71 GLU A N 1
ATOM 583 C CA . GLU A 1 71 ? -16.468 -5.189 12.218 1.00 80.69 71 GLU A CA 1
ATOM 584 C C . GLU A 1 71 ? -16.145 -5.846 10.866 1.00 80.69 71 GLU A C 1
ATOM 586 O O . GLU A 1 71 ? -15.116 -5.596 10.240 1.00 80.69 71 GLU A O 1
ATOM 591 N N . LEU A 1 72 ? -17.054 -6.705 10.401 1.00 76.00 72 LEU A N 1
ATOM 592 C CA . LEU A 1 72 ? -17.001 -7.332 9.074 1.00 76.00 72 LEU A CA 1
ATOM 593 C C . LEU A 1 72 ? -17.690 -6.432 8.035 1.00 76.00 72 LEU A C 1
ATOM 595 O O . LEU A 1 72 ? -18.600 -6.863 7.331 1.00 76.00 72 LEU A O 1
ATOM 599 N N . SER A 1 73 ? -17.315 -5.156 8.012 1.00 82.62 73 SER A N 1
ATOM 600 C CA . SER A 1 73 ? -17.772 -4.183 7.020 1.00 82.62 73 SER A CA 1
ATOM 601 C C . SER A 1 73 ? -16.800 -4.108 5.845 1.00 82.62 73 SER A C 1
ATOM 603 O O . SER A 1 73 ? -15.643 -4.524 5.950 1.00 82.62 73 SER A O 1
ATOM 605 N N . ASP A 1 74 ? -17.277 -3.574 4.719 1.00 87.75 74 ASP A N 1
ATOM 606 C CA . ASP A 1 74 ? -16.411 -3.304 3.575 1.00 87.75 74 ASP A CA 1
ATOM 607 C C . ASP A 1 74 ? -15.281 -2.351 3.992 1.00 87.75 74 ASP A C 1
ATOM 609 O O . ASP A 1 74 ? -15.552 -1.302 4.594 1.00 87.75 74 ASP A O 1
ATOM 613 N N . PRO A 1 75 ? -14.014 -2.680 3.681 1.00 90.62 75 PRO A N 1
ATOM 614 C CA . PRO A 1 75 ? -12.904 -1.830 4.058 1.00 90.62 75 PRO A CA 1
ATOM 615 C C . PRO A 1 75 ? -12.975 -0.509 3.301 1.00 90.62 75 PRO A C 1
ATOM 617 O O . PRO A 1 75 ? -13.291 -0.450 2.107 1.00 90.62 75 PRO A O 1
ATOM 620 N N . LYS A 1 76 ? -12.595 0.571 3.981 1.00 93.25 76 LYS A N 1
ATOM 621 C CA . LYS A 1 76 ? -12.379 1.850 3.316 1.00 93.25 76 LYS A CA 1
ATOM 622 C C . LYS A 1 76 ? -11.069 1.775 2.539 1.00 93.25 76 LYS A C 1
ATOM 624 O O . LYS A 1 76 ? -10.003 1.599 3.122 1.00 93.25 76 LYS A O 1
ATOM 629 N N . ARG A 1 77 ? -11.152 1.945 1.224 1.00 93.19 77 ARG A N 1
ATOM 630 C CA . ARG A 1 77 ? -9.999 1.900 0.321 1.00 93.19 77 ARG A CA 1
ATOM 631 C C . ARG A 1 77 ? -9.355 3.274 0.215 1.00 93.19 77 ARG A C 1
ATOM 633 O O . ARG A 1 77 ? -10.045 4.288 0.103 1.00 93.19 77 ARG A O 1
ATOM 640 N N . ILE A 1 78 ? -8.034 3.303 0.290 1.00 93.75 78 ILE A N 1
ATOM 641 C CA . ILE A 1 78 ? -7.214 4.504 0.204 1.00 93.75 78 ILE A CA 1
ATOM 642 C C . ILE A 1 78 ? -6.218 4.266 -0.924 1.00 93.75 78 ILE A C 1
ATOM 644 O O . ILE A 1 78 ? -5.293 3.472 -0.764 1.00 93.75 78 ILE A O 1
ATOM 648 N N . SER A 1 79 ? -6.400 4.952 -2.048 1.00 91.56 79 SER A N 1
ATOM 649 C CA . SER A 1 79 ? -5.433 4.923 -3.145 1.00 91.56 79 SER A CA 1
ATOM 650 C C . SER A 1 79 ? -4.100 5.510 -2.688 1.00 91.56 79 SER A C 1
ATOM 652 O O . SER A 1 79 ? -4.067 6.491 -1.932 1.00 91.56 79 SER A O 1
ATOM 654 N N . VAL A 1 80 ? -3.002 4.899 -3.124 1.00 90.38 80 VAL A N 1
ATOM 655 C CA . VAL A 1 80 ? -1.649 5.356 -2.811 1.00 90.38 80 VAL A CA 1
ATOM 656 C C . VAL A 1 80 ? -0.960 5.764 -4.096 1.00 90.38 80 VAL A C 1
ATOM 658 O O . VAL A 1 80 ? -0.671 4.911 -4.921 1.00 90.38 80 VAL A O 1
ATOM 661 N N . ASP A 1 81 ? -0.642 7.049 -4.211 1.00 91.62 81 ASP A N 1
ATOM 662 C CA . ASP A 1 81 ? 0.275 7.534 -5.236 1.00 91.62 81 ASP A CA 1
ATOM 663 C C . ASP A 1 81 ? 1.703 7.106 -4.864 1.00 91.62 81 ASP A C 1
ATOM 665 O O . ASP A 1 81 ? 2.256 7.540 -3.843 1.00 91.62 81 ASP A O 1
ATOM 669 N N . LEU A 1 82 ? 2.268 6.190 -5.655 1.00 89.81 82 LEU A N 1
ATOM 670 C CA . LEU A 1 82 ? 3.593 5.626 -5.403 1.00 89.81 82 LEU A CA 1
ATOM 671 C C . LEU A 1 82 ? 4.706 6.663 -5.588 1.00 89.81 82 LEU A C 1
ATOM 673 O O . LEU A 1 82 ? 5.650 6.677 -4.799 1.00 89.81 82 LEU A O 1
ATOM 677 N N . ASN A 1 83 ? 4.576 7.582 -6.545 1.00 90.25 83 ASN A N 1
ATOM 678 C CA . ASN A 1 83 ? 5.565 8.635 -6.775 1.00 90.25 83 ASN A CA 1
ATOM 679 C C . ASN A 1 83 ? 5.590 9.618 -5.601 1.00 90.25 83 ASN A C 1
ATOM 681 O O . ASN A 1 83 ? 6.653 9.940 -5.062 1.00 90.25 83 ASN A O 1
ATOM 685 N N . GLU A 1 84 ? 4.421 10.038 -5.113 1.00 91.12 84 GLU A N 1
ATOM 686 C CA . GLU A 1 84 ? 4.337 10.857 -3.904 1.00 91.12 84 GLU A CA 1
ATOM 687 C C . GLU A 1 84 ? 4.876 10.143 -2.660 1.00 91.12 84 GLU A C 1
ATOM 689 O O . GLU A 1 84 ? 5.446 10.793 -1.778 1.00 91.12 84 GLU A O 1
ATOM 694 N N . LEU A 1 85 ? 4.658 8.829 -2.551 1.00 91.25 85 LEU A N 1
ATOM 695 C CA . LEU A 1 85 ? 5.138 8.032 -1.425 1.00 91.25 85 LEU A CA 1
ATOM 696 C C . LEU A 1 85 ? 6.669 7.963 -1.396 1.00 91.25 85 LEU A C 1
ATOM 698 O O . LEU A 1 85 ? 7.262 8.024 -0.317 1.00 91.25 85 LEU A O 1
ATOM 702 N N . MET A 1 86 ? 7.309 7.839 -2.558 1.00 88.62 86 MET A N 1
ATOM 703 C CA . MET A 1 86 ? 8.765 7.736 -2.651 1.00 88.62 86 MET A CA 1
ATOM 704 C C . MET A 1 86 ? 9.467 9.076 -2.414 1.00 88.62 86 MET A C 1
ATOM 706 O O . MET A 1 86 ? 10.502 9.106 -1.742 1.00 88.62 86 MET A O 1
ATOM 710 N N . ASN A 1 87 ? 8.854 10.176 -2.858 1.00 81.75 87 ASN A N 1
ATOM 711 C CA . ASN A 1 87 ? 9.391 11.538 -2.760 1.00 81.75 87 ASN A CA 1
ATOM 712 C C . ASN A 1 87 ? 9.264 12.202 -1.367 1.00 81.75 87 ASN A C 1
ATOM 714 O O . ASN A 1 87 ? 9.749 13.320 -1.180 1.00 81.75 87 ASN A O 1
ATOM 718 N N . LYS A 1 88 ? 8.623 11.548 -0.385 1.00 59.31 88 LYS A N 1
ATOM 719 C CA . LYS A 1 88 ? 8.436 12.026 1.005 1.00 59.31 88 LYS A CA 1
ATOM 720 C C . LYS A 1 88 ? 9.154 11.137 2.011 1.00 59.31 88 LYS A C 1
ATOM 722 O O . LYS A 1 88 ? 9.785 11.676 2.942 1.00 59.31 88 LYS A O 1
#